Protein AF-A0A0P6X2T0-F1 (afdb_monomer_lite)

Structure (mmCIF, N/CA/C/O backbone):
data_AF-A0A0P6X2T0-F1
#
_entry.id   AF-A0A0P6X2T0-F1
#
loop_
_atom_site.group_PDB
_atom_site.id
_atom_site.type_symbol
_atom_site.label_atom_id
_atom_site.label_alt_id
_atom_site.label_comp_id
_atom_site.label_asym_id
_atom_site.label_entity_id
_atom_site.label_seq_id
_atom_site.pdbx_PDB_ins_code
_atom_site.Cartn_x
_atom_site.Cartn_y
_atom_site.Cartn_z
_atom_site.occupancy
_atom_site.B_iso_or_equiv
_atom_site.auth_seq_id
_atom_site.auth_comp_id
_atom_site.auth_asym_id
_atom_site.auth_atom_id
_atom_site.pdbx_PDB_model_num
ATOM 1 N N . MET A 1 1 ? 7.191 17.209 -3.093 1.00 46.59 1 MET A N 1
ATOM 2 C CA . MET A 1 1 ? 5.713 17.238 -3.227 1.00 46.59 1 MET A CA 1
ATOM 3 C C . MET A 1 1 ? 5.128 16.226 -2.237 1.00 46.59 1 MET A C 1
ATOM 5 O O . MET A 1 1 ? 4.285 15.419 -2.588 1.00 46.59 1 MET A O 1
ATOM 9 N N . ASP A 1 2 ? 5.589 16.250 -0.983 1.00 48.66 2 ASP A N 1
ATOM 10 C CA . ASP A 1 2 ? 5.373 15.141 -0.035 1.00 48.66 2 ASP A CA 1
ATOM 11 C C . ASP A 1 2 ? 4.327 15.475 1.040 1.00 48.66 2 ASP A C 1
ATOM 13 O O . ASP A 1 2 ? 3.878 14.602 1.776 1.00 48.66 2 ASP A O 1
ATOM 17 N N . GLY A 1 3 ? 3.909 16.745 1.116 1.00 52.38 3 GLY A N 1
ATOM 18 C CA . GLY A 1 3 ? 2.901 17.215 2.070 1.00 52.38 3 GLY A CA 1
ATOM 19 C C . GLY A 1 3 ? 1.491 16.720 1.748 1.00 52.38 3 GLY A C 1
ATOM 20 O O . GLY A 1 3 ? 0.798 16.237 2.635 1.00 52.38 3 GLY A O 1
ATOM 21 N N . GLU A 1 4 ? 1.090 16.744 0.473 1.00 54.88 4 GLU A N 1
ATOM 22 C CA . GLU A 1 4 ? -0.274 16.376 0.058 1.00 54.88 4 GLU A CA 1
ATOM 23 C C . GLU A 1 4 ? -0.580 14.882 0.266 1.00 54.88 4 GLU A C 1
ATOM 25 O O . GLU A 1 4 ? -1.674 14.522 0.704 1.00 54.88 4 GLU A O 1
ATOM 30 N N . ALA A 1 5 ? 0.398 14.003 0.018 1.00 57.69 5 ALA A N 1
ATOM 31 C CA . ALA A 1 5 ? 0.261 12.566 0.266 1.00 57.69 5 ALA A CA 1
ATOM 32 C C . ALA A 1 5 ? 0.165 12.247 1.770 1.00 57.69 5 ALA A C 1
ATOM 34 O O . ALA A 1 5 ? -0.588 11.361 2.185 1.00 57.69 5 ALA A O 1
ATOM 35 N N . ASN A 1 6 ? 0.889 13.001 2.603 1.00 61.78 6 ASN A N 1
ATOM 36 C CA . ASN A 1 6 ? 0.856 12.846 4.055 1.00 61.78 6 ASN A CA 1
ATOM 37 C C . ASN A 1 6 ? -0.484 13.334 4.645 1.00 61.78 6 ASN A C 1
ATOM 39 O O . ASN A 1 6 ? -1.078 12.666 5.497 1.00 61.78 6 ASN A O 1
ATOM 43 N N . ASP A 1 7 ? -1.016 14.438 4.116 1.00 73.50 7 ASP A N 1
ATOM 44 C CA . ASP A 1 7 ? -2.321 14.984 4.501 1.00 73.50 7 ASP A CA 1
ATOM 45 C C . ASP A 1 7 ? -3.474 14.051 4.110 1.00 73.50 7 ASP A C 1
ATOM 47 O O . ASP A 1 7 ? -4.376 13.794 4.915 1.00 73.50 7 ASP A O 1
ATOM 51 N N . MET A 1 8 ? -3.424 13.458 2.913 1.00 77.12 8 MET A N 1
ATOM 52 C CA . MET A 1 8 ? -4.424 12.480 2.475 1.00 77.12 8 MET A CA 1
ATOM 53 C C . MET A 1 8 ? -4.436 11.237 3.378 1.00 77.12 8 MET A C 1
ATOM 55 O O . MET A 1 8 ? -5.499 10.775 3.803 1.00 77.12 8 MET A O 1
ATOM 59 N N . ASN A 1 9 ? -3.261 10.729 3.754 1.00 76.94 9 ASN A N 1
ATOM 60 C CA . ASN A 1 9 ? -3.147 9.585 4.658 1.00 76.94 9 ASN A CA 1
ATOM 61 C C . ASN A 1 9 ? -3.728 9.868 6.052 1.00 76.94 9 ASN A C 1
ATOM 63 O O . ASN A 1 9 ? -4.388 9.002 6.646 1.00 76.94 9 ASN A O 1
ATOM 67 N N . ALA A 1 10 ? -3.539 11.086 6.567 1.00 81.94 10 ALA A N 1
ATOM 68 C CA . ALA A 1 10 ? -4.140 11.524 7.821 1.00 81.94 10 ALA A CA 1
ATOM 69 C C . ALA A 1 10 ? -5.676 11.597 7.729 1.00 81.94 10 ALA A C 1
ATOM 71 O O . ALA A 1 10 ? -6.372 11.160 8.652 1.00 81.94 10 ALA A O 1
ATOM 72 N N . LEU A 1 11 ? -6.217 12.087 6.610 1.00 83.81 11 LEU A N 1
ATOM 73 C CA . LEU A 1 11 ? -7.660 12.137 6.362 1.00 83.81 11 LEU A CA 1
ATOM 74 C C . LEU A 1 11 ? -8.276 10.740 6.253 1.00 83.81 11 LEU A C 1
ATOM 76 O O . LEU A 1 11 ? -9.290 10.478 6.901 1.00 83.81 11 LEU A O 1
ATOM 80 N N . LEU A 1 12 ? -7.637 9.813 5.536 1.00 84.06 12 LEU A N 1
ATOM 81 C CA . LEU A 1 12 ? -8.082 8.419 5.468 1.00 84.06 12 LEU A CA 1
ATOM 82 C C . LEU A 1 12 ? -8.030 7.745 6.844 1.00 84.06 12 LEU A C 1
ATOM 84 O O . LEU A 1 12 ? -8.957 7.040 7.236 1.00 84.06 12 LEU A O 1
ATOM 88 N N . LYS A 1 13 ? -6.984 7.992 7.642 1.00 84.44 13 LYS A N 1
ATOM 89 C CA . LYS A 1 13 ? -6.908 7.479 9.020 1.00 84.44 13 LYS A CA 1
ATOM 90 C C . LYS A 1 13 ? -8.073 7.978 9.880 1.00 84.44 13 LYS A C 1
ATOM 92 O O . LYS A 1 13 ? -8.676 7.183 10.598 1.00 84.44 13 LYS A O 1
ATOM 97 N N . ARG A 1 14 ? -8.413 9.265 9.781 1.00 87.75 14 ARG A N 1
ATOM 98 C CA . ARG A 1 14 ? -9.576 9.847 10.468 1.00 87.75 14 ARG A CA 1
ATOM 99 C C . ARG A 1 14 ? -10.885 9.250 9.960 1.00 87.75 14 ARG A C 1
ATOM 101 O O . ARG A 1 14 ? -11.734 8.925 10.777 1.00 87.75 14 ARG A O 1
ATOM 108 N N . TRP A 1 15 ? -11.017 9.040 8.651 1.00 87.62 15 TRP A N 1
ATOM 109 C CA . TRP A 1 15 ? -12.168 8.372 8.044 1.00 87.62 15 TRP A CA 1
ATOM 110 C C . TRP A 1 15 ? -12.390 6.966 8.614 1.00 87.62 15 TRP A C 1
ATOM 112 O O . TRP A 1 15 ? -13.495 6.652 9.044 1.00 87.62 15 TRP A O 1
ATOM 122 N N . HIS A 1 16 ? -11.347 6.134 8.696 1.00 85.69 16 HIS A N 1
ATOM 123 C CA . HIS A 1 16 ? -11.463 4.783 9.261 1.00 85.69 16 HIS A CA 1
ATOM 124 C C . HIS A 1 16 ? -11.767 4.772 10.766 1.00 85.69 16 HIS A C 1
ATOM 126 O O . HIS A 1 16 ? -12.362 3.813 11.253 1.00 85.69 16 HIS A O 1
ATOM 132 N N . ALA A 1 17 ? -11.385 5.825 11.492 1.00 89.00 17 ALA A N 1
ATOM 133 C CA . ALA A 1 17 ? -11.705 5.981 12.908 1.00 89.00 17 ALA A CA 1
ATOM 134 C C . ALA A 1 17 ? -13.167 6.396 13.159 1.00 89.00 17 ALA A C 1
ATOM 136 O O . ALA A 1 17 ? -13.630 6.315 14.297 1.00 89.00 17 ALA A O 1
ATOM 137 N N . LEU A 1 18 ? -13.904 6.833 12.129 1.00 89.69 18 LEU A N 1
ATOM 138 C CA . LEU A 1 18 ? -15.307 7.208 12.274 1.00 89.69 18 LEU A CA 1
ATOM 139 C C . LEU A 1 18 ? -16.211 5.974 12.476 1.00 89.69 18 LEU A C 1
ATOM 141 O O . LEU A 1 18 ? -16.046 4.948 11.794 1.00 89.69 18 LEU A O 1
ATOM 145 N N . PRO A 1 19 ? -17.240 6.086 13.336 1.00 91.31 19 PRO A N 1
ATOM 146 C CA . PRO A 1 19 ? -18.313 5.106 13.430 1.00 91.31 19 PRO A CA 1
ATOM 147 C C . PRO A 1 19 ? -18.940 4.803 12.065 1.00 91.31 19 PRO A C 1
ATOM 149 O O . PRO A 1 19 ? -19.018 5.657 11.180 1.00 91.31 19 PRO A O 1
ATOM 152 N N . VAL A 1 20 ? -19.427 3.573 11.890 1.00 88.06 20 VAL A N 1
ATOM 153 C CA . VAL A 1 20 ? -20.068 3.138 10.633 1.00 88.06 20 VAL A CA 1
ATOM 154 C C . VAL A 1 20 ? -21.267 4.028 10.276 1.00 88.06 20 VAL A C 1
ATOM 156 O O . VAL A 1 20 ? -21.463 4.354 9.105 1.00 88.06 20 VAL A O 1
ATOM 159 N N . GLY A 1 21 ? -22.037 4.463 11.281 1.00 88.19 21 GLY A N 1
ATOM 160 C CA . GLY A 1 21 ? -23.170 5.375 11.100 1.00 88.19 21 GLY A CA 1
ATOM 161 C C . GLY A 1 21 ? -22.755 6.731 10.524 1.00 88.19 21 GLY A C 1
ATOM 162 O O . GLY A 1 21 ? -23.346 7.179 9.544 1.00 88.19 21 GLY A O 1
ATOM 163 N N . ASP A 1 22 ? -21.681 7.325 11.045 1.00 88.56 22 ASP A N 1
ATOM 164 C CA . ASP A 1 22 ? -21.170 8.619 10.577 1.00 88.56 22 ASP A CA 1
ATOM 165 C C . ASP A 1 22 ? -20.618 8.521 9.155 1.00 88.56 22 ASP A C 1
ATOM 167 O O . ASP A 1 22 ? -20.905 9.370 8.311 1.00 88.56 22 ASP A O 1
ATOM 171 N N . ARG A 1 23 ? -19.897 7.438 8.845 1.00 89.50 23 ARG A N 1
ATOM 172 C CA . ARG A 1 23 ? -19.425 7.169 7.480 1.00 89.50 23 ARG A CA 1
ATOM 173 C C . ARG A 1 23 ? -20.585 7.045 6.500 1.00 89.50 23 ARG A C 1
ATOM 175 O O . ARG A 1 23 ? -20.558 7.647 5.431 1.00 89.50 23 ARG A O 1
ATOM 182 N N . THR A 1 24 ? -21.628 6.316 6.882 1.00 88.38 24 THR A N 1
ATOM 183 C CA . THR A 1 24 ? -22.822 6.127 6.049 1.00 88.38 24 THR A CA 1
ATOM 184 C C . THR A 1 24 ? -23.569 7.447 5.852 1.00 88.38 24 THR A C 1
ATOM 186 O O . THR A 1 24 ? -23.970 7.762 4.734 1.00 88.38 24 THR A O 1
ATOM 189 N N . GLY A 1 25 ? -23.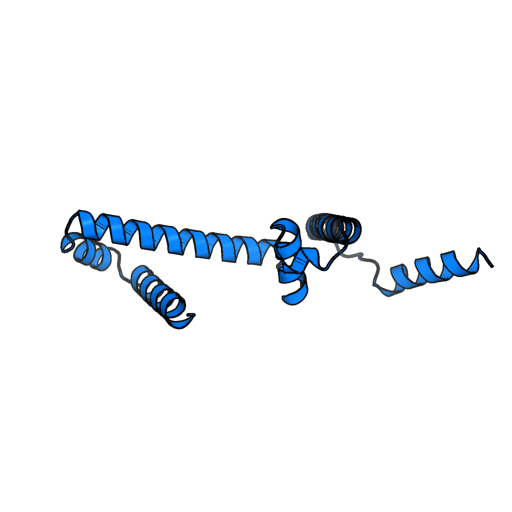688 8.260 6.906 1.00 90.06 25 GLY A N 1
ATOM 190 C CA . GLY A 1 25 ? -24.278 9.597 6.841 1.00 90.06 25 GLY A CA 1
ATOM 191 C C . GLY A 1 25 ? -23.504 10.552 5.929 1.00 90.06 25 GLY A C 1
ATOM 192 O O . GLY A 1 25 ? -24.114 11.301 5.169 1.00 90.06 25 GLY A O 1
ATOM 193 N N . ILE A 1 26 ? -22.171 10.496 5.947 1.00 87.19 26 ILE A N 1
ATOM 194 C CA . ILE A 1 26 ? -21.317 11.293 5.055 1.00 87.19 26 ILE A CA 1
ATOM 195 C C . ILE A 1 26 ? -21.485 10.840 3.601 1.00 87.19 26 ILE A C 1
ATOM 197 O O . ILE A 1 26 ? -21.747 11.675 2.735 1.00 87.19 26 ILE A O 1
ATOM 201 N N . LEU A 1 27 ? -21.413 9.532 3.327 1.00 88.56 27 LEU A N 1
ATOM 202 C CA . LEU A 1 27 ? -21.592 9.001 1.970 1.00 88.56 27 LEU A CA 1
ATOM 203 C C . LEU A 1 27 ? -22.980 9.325 1.415 1.00 88.56 27 LEU A C 1
ATOM 205 O O . LEU A 1 27 ? -23.097 9.650 0.234 1.00 88.56 27 LEU A O 1
ATOM 209 N N . ALA A 1 28 ? -24.024 9.281 2.248 1.00 88.75 28 ALA A N 1
ATOM 210 C CA . ALA A 1 28 ? -25.399 9.589 1.857 1.00 88.75 28 ALA A CA 1
ATOM 211 C C . ALA A 1 28 ? -25.588 11.036 1.372 1.00 88.75 28 ALA A C 1
ATOM 213 O O . ALA A 1 28 ? -26.487 11.290 0.576 1.00 88.75 28 ALA A O 1
ATOM 214 N N . ARG A 1 29 ? -24.738 11.970 1.818 1.00 90.69 29 ARG A N 1
ATOM 215 C CA . ARG A 1 29 ? -24.772 13.387 1.414 1.00 90.69 29 ARG A CA 1
ATOM 216 C C . ARG A 1 29 ? -23.937 13.683 0.168 1.00 90.69 29 ARG A C 1
ATOM 218 O O . ARG A 1 29 ? -24.042 14.780 -0.369 1.00 90.69 29 ARG A O 1
ATOM 225 N N . MET A 1 30 ? -23.105 12.739 -0.267 1.00 91.19 30 MET A N 1
ATOM 226 C CA . MET A 1 30 ? -22.302 12.869 -1.481 1.00 91.19 30 MET A CA 1
ATOM 227 C C . MET A 1 30 ? -23.130 12.528 -2.715 1.00 91.19 30 MET A C 1
ATOM 229 O O . MET A 1 30 ? -23.890 11.554 -2.720 1.00 91.19 30 MET A O 1
ATOM 233 N N . GLU A 1 31 ? -22.911 13.277 -3.793 1.00 92.25 31 GLU A N 1
ATOM 234 C CA . GLU A 1 31 ? -23.419 12.898 -5.107 1.00 92.25 31 GLU A CA 1
ATOM 235 C C . GLU A 1 31 ? -22.746 11.611 -5.598 1.00 92.25 31 GLU A C 1
ATOM 237 O O . GLU A 1 31 ? -21.626 11.274 -5.208 1.00 92.25 31 GLU A O 1
ATOM 242 N N . HIS A 1 32 ? -23.408 10.888 -6.501 1.00 86.25 32 HIS A N 1
ATOM 243 C CA . HIS A 1 32 ? -22.936 9.586 -6.974 1.00 86.25 32 HIS A CA 1
ATOM 244 C C . HIS A 1 32 ? -21.508 9.634 -7.553 1.00 86.25 32 HIS A C 1
ATOM 246 O O . HIS A 1 32 ? -20.680 8.783 -7.234 1.00 86.25 32 HIS A O 1
ATOM 252 N N . ALA A 1 33 ? -21.185 10.660 -8.348 1.00 86.94 33 ALA A N 1
ATOM 253 C CA . ALA A 1 33 ? -19.847 10.832 -8.918 1.00 86.94 33 ALA A CA 1
ATOM 254 C C . ALA A 1 33 ? -18.777 11.111 -7.845 1.00 86.94 33 ALA A C 1
ATOM 256 O O . ALA A 1 33 ? -17.670 10.576 -7.912 1.00 86.94 33 ALA A O 1
ATOM 257 N N . GLN A 1 34 ? -19.120 11.901 -6.824 1.00 87.38 34 GLN A N 1
ATOM 258 C CA . GLN A 1 34 ? -18.231 12.207 -5.701 1.00 87.38 34 GLN A CA 1
ATOM 259 C C . GLN A 1 34 ? -17.984 10.967 -4.843 1.00 87.38 34 GLN A C 1
ATOM 261 O O . GLN A 1 34 ? -16.849 10.707 -4.448 1.00 87.38 34 GLN A O 1
ATOM 266 N N . ARG A 1 35 ? -19.027 10.160 -4.619 1.00 88.44 35 ARG A N 1
ATOM 267 C CA . ARG A 1 35 ? -18.925 8.894 -3.895 1.00 88.44 35 ARG A CA 1
ATOM 268 C C . ARG A 1 35 ? -17.989 7.920 -4.603 1.00 88.44 35 ARG A C 1
ATOM 270 O O . ARG A 1 35 ? -17.083 7.394 -3.970 1.00 88.44 35 ARG A O 1
ATOM 277 N N . GLN A 1 36 ? -18.141 7.746 -5.916 1.00 87.00 36 GLN A N 1
ATOM 278 C CA . GLN A 1 36 ? -17.253 6.880 -6.699 1.00 87.00 36 GLN A CA 1
ATOM 279 C C . GLN A 1 36 ? -15.796 7.356 -6.678 1.00 87.00 36 GLN A C 1
ATOM 281 O O . GLN A 1 36 ? -14.880 6.542 -6.570 1.00 87.00 36 GLN A O 1
ATOM 286 N N . ALA A 1 37 ? -15.560 8.667 -6.785 1.00 86.19 37 ALA A N 1
ATOM 287 C CA . ALA A 1 37 ? -14.214 9.225 -6.686 1.00 86.19 37 ALA A CA 1
ATOM 288 C C . ALA A 1 37 ? -13.608 8.983 -5.294 1.00 86.19 37 ALA A C 1
ATOM 290 O O . ALA A 1 37 ? -12.459 8.559 -5.184 1.00 86.19 37 ALA A O 1
ATOM 291 N N . PHE A 1 38 ? -14.398 9.182 -4.238 1.00 86.75 38 PHE A N 1
ATOM 292 C CA . PHE A 1 38 ? -13.981 8.946 -2.862 1.00 86.75 38 PHE A CA 1
ATOM 293 C C . PHE A 1 38 ? -13.686 7.465 -2.581 1.00 86.75 38 PHE A C 1
ATOM 295 O O . PHE A 1 38 ? -12.646 7.145 -2.014 1.00 86.75 38 PHE A O 1
ATOM 302 N N . GLU A 1 39 ? -14.537 6.545 -3.035 1.00 85.88 39 GLU A N 1
ATOM 303 C CA . GLU A 1 39 ? -14.316 5.099 -2.899 1.00 85.88 39 GLU A CA 1
ATOM 304 C C . GLU A 1 39 ? -13.017 4.654 -3.580 1.00 85.88 39 GLU A C 1
ATOM 306 O O . GLU A 1 39 ? -12.256 3.878 -3.005 1.00 85.88 39 GLU A O 1
ATOM 311 N N . ARG A 1 40 ? -12.703 5.195 -4.766 1.00 85.75 40 ARG A N 1
ATOM 312 C CA . ARG A 1 40 ? -11.421 4.925 -5.441 1.00 85.75 40 ARG A CA 1
ATOM 313 C C . ARG A 1 40 ? -10.225 5.376 -4.604 1.00 85.75 40 ARG A C 1
ATOM 315 O O . ARG A 1 40 ? -9.229 4.659 -4.561 1.00 85.75 40 ARG A O 1
ATOM 322 N N . LEU A 1 41 ? -10.324 6.526 -3.934 1.00 84.31 41 LEU A N 1
ATOM 323 C CA . LEU A 1 41 ? -9.269 7.039 -3.053 1.00 84.31 41 LEU A CA 1
ATOM 324 C C . LEU A 1 41 ? -9.099 6.174 -1.800 1.00 84.31 41 LEU A C 1
ATOM 326 O O . LEU A 1 41 ? -7.970 5.864 -1.425 1.00 84.31 41 LEU A O 1
ATOM 330 N N . VAL A 1 42 ? -10.202 5.737 -1.185 1.00 85.56 42 VAL A N 1
ATOM 331 C CA . VAL A 1 42 ? -10.162 4.827 -0.029 1.00 85.56 42 VAL A CA 1
ATOM 332 C C . VAL A 1 42 ? -9.508 3.502 -0.417 1.00 85.56 42 VAL A C 1
ATOM 334 O O . VAL A 1 42 ? -8.571 3.071 0.248 1.00 85.56 42 VAL A O 1
ATOM 337 N N . VAL A 1 43 ? -9.929 2.898 -1.531 1.00 84.75 43 VAL A N 1
ATOM 338 C CA . VAL A 1 43 ? -9.364 1.630 -2.022 1.00 84.75 43 VAL A CA 1
ATOM 339 C C . VAL A 1 43 ? -7.881 1.772 -2.371 1.00 84.75 43 VAL A C 1
ATOM 341 O O . VAL A 1 43 ? -7.098 0.867 -2.086 1.00 84.75 43 VAL A O 1
ATOM 344 N N . ALA A 1 44 ? -7.467 2.889 -2.973 1.00 80.69 44 ALA A N 1
ATOM 345 C CA . ALA A 1 44 ? -6.058 3.144 -3.265 1.00 80.69 44 ALA A CA 1
ATOM 346 C C . ALA A 1 44 ? -5.214 3.219 -1.981 1.00 80.69 44 ALA A C 1
ATOM 348 O O . ALA A 1 44 ? -4.179 2.561 -1.900 1.00 80.69 44 ALA A O 1
ATOM 349 N N . GLY A 1 45 ? -5.686 3.937 -0.957 1.00 78.56 45 GLY A N 1
ATOM 350 C CA . GLY A 1 45 ? -4.993 4.017 0.332 1.00 78.56 45 GLY A CA 1
ATOM 351 C C . GLY A 1 45 ? -4.973 2.689 1.099 1.00 78.56 45 GLY A C 1
ATOM 352 O O . GLY A 1 45 ? -3.990 2.371 1.767 1.00 78.56 45 GLY A O 1
ATOM 353 N N . GLU A 1 46 ? -6.023 1.872 0.990 1.00 81.19 46 GLU A N 1
ATOM 354 C CA . GLU A 1 46 ? -6.038 0.515 1.555 1.00 81.19 46 GLU A CA 1
ATOM 355 C C . GLU A 1 46 ? -5.017 -0.400 0.872 1.00 81.19 46 GLU A C 1
ATOM 357 O O . GLU A 1 46 ? -4.319 -1.149 1.556 1.00 81.19 46 GLU A O 1
ATOM 362 N N . ARG A 1 47 ? -4.881 -0.307 -0.457 1.00 79.50 47 ARG A N 1
ATOM 363 C CA . ARG A 1 47 ? -3.856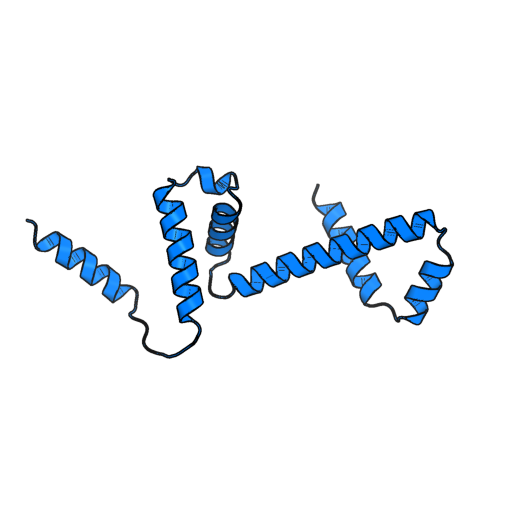 -1.043 -1.212 1.00 79.50 47 ARG A CA 1
ATOM 364 C C . ARG A 1 47 ? -2.450 -0.629 -0.802 1.00 79.50 47 ARG A C 1
ATOM 366 O O . ARG A 1 47 ? -1.650 -1.499 -0.485 1.00 79.50 47 ARG A O 1
ATOM 373 N N . GLU A 1 48 ? -2.178 0.670 -0.722 1.00 78.19 48 GLU A N 1
ATOM 374 C CA . GLU A 1 48 ? -0.873 1.186 -0.292 1.00 78.19 48 GLU A CA 1
ATOM 375 C C . GLU A 1 48 ? -0.515 0.706 1.125 1.00 78.19 48 GLU A C 1
ATOM 377 O O . GLU A 1 48 ? 0.602 0.251 1.377 1.00 78.19 48 GLU A O 1
ATOM 382 N N . ARG A 1 49 ? -1.481 0.723 2.054 1.00 76.44 49 ARG A N 1
ATOM 383 C CA . ARG A 1 49 ? -1.288 0.178 3.407 1.00 76.44 49 ARG A CA 1
ATOM 384 C C . ARG A 1 49 ? -1.021 -1.321 3.400 1.00 76.44 49 ARG A C 1
ATOM 386 O O . ARG A 1 49 ? -0.122 -1.768 4.109 1.00 76.44 49 ARG A O 1
ATOM 393 N N . ALA A 1 50 ? -1.773 -2.087 2.613 1.00 76.62 50 ALA A N 1
ATOM 394 C CA . ALA A 1 50 ? -1.580 -3.528 2.492 1.00 76.62 50 ALA A CA 1
ATOM 395 C C . ALA A 1 50 ? -0.204 -3.866 1.896 1.00 76.62 50 ALA A C 1
ATOM 397 O O . ALA A 1 50 ? 0.461 -4.783 2.371 1.00 76.62 50 ALA A O 1
ATOM 398 N N . GLU A 1 51 ? 0.254 -3.101 0.905 1.00 80.44 51 GLU A N 1
ATOM 399 C CA . GLU A 1 51 ? 1.586 -3.233 0.311 1.00 80.44 51 GLU A CA 1
ATOM 400 C C . GLU A 1 51 ? 2.691 -2.890 1.316 1.00 80.44 51 GLU A C 1
ATOM 402 O O . GLU A 1 51 ? 3.654 -3.648 1.457 1.00 80.44 51 GLU A O 1
ATOM 407 N N . ALA A 1 52 ? 2.541 -1.797 2.068 1.00 76.12 52 ALA A N 1
ATOM 408 C CA . ALA A 1 52 ? 3.484 -1.409 3.113 1.00 76.12 52 ALA A CA 1
ATOM 409 C C . ALA A 1 52 ? 3.560 -2.455 4.240 1.00 76.12 52 ALA A C 1
ATOM 411 O O . ALA A 1 52 ? 4.649 -2.793 4.710 1.00 76.12 52 ALA A O 1
ATOM 412 N N . GLU A 1 53 ? 2.420 -3.012 4.651 1.00 78.19 53 GLU A N 1
ATOM 413 C CA . GLU A 1 53 ? 2.363 -4.065 5.662 1.00 78.19 53 GLU A CA 1
ATOM 414 C C . GLU A 1 53 ? 2.959 -5.383 5.147 1.00 78.19 53 GLU A C 1
ATOM 416 O O . GLU A 1 53 ? 3.752 -6.018 5.846 1.00 78.19 53 GLU A O 1
ATOM 421 N N . ALA A 1 54 ? 2.649 -5.777 3.909 1.00 79.88 54 ALA A N 1
ATOM 422 C CA . ALA A 1 54 ? 3.240 -6.950 3.269 1.00 79.88 54 ALA A CA 1
ATOM 423 C C . ALA A 1 54 ? 4.766 -6.819 3.169 1.00 79.88 54 ALA A C 1
ATOM 425 O O . ALA A 1 54 ? 5.494 -7.753 3.514 1.00 79.88 54 ALA A O 1
ATOM 426 N N . ARG A 1 55 ? 5.257 -5.637 2.780 1.00 77.06 55 ARG A N 1
ATOM 427 C CA . ARG A 1 55 ? 6.685 -5.309 2.750 1.00 77.06 55 ARG A CA 1
ATOM 428 C C . ARG A 1 55 ? 7.315 -5.403 4.139 1.00 77.06 55 ARG A C 1
ATOM 430 O O . ARG A 1 55 ? 8.355 -6.037 4.297 1.00 77.06 55 ARG A O 1
ATOM 437 N N . SER A 1 56 ? 6.672 -4.823 5.151 1.00 76.62 56 SER A N 1
ATOM 438 C CA . SER A 1 56 ? 7.150 -4.869 6.537 1.00 76.62 56 SER A CA 1
ATOM 439 C C . SER A 1 56 ? 7.269 -6.303 7.058 1.00 76.62 56 SER A C 1
ATOM 441 O O . SER A 1 56 ? 8.286 -6.650 7.656 1.00 76.62 56 SER A O 1
ATOM 443 N N . ARG A 1 57 ? 6.283 -7.162 6.773 1.00 77.50 57 ARG A N 1
ATOM 444 C CA . ARG A 1 57 ? 6.323 -8.584 7.146 1.00 77.50 57 ARG A CA 1
ATOM 445 C C . ARG A 1 57 ? 7.434 -9.335 6.414 1.00 77.50 57 ARG A C 1
ATOM 447 O O . ARG A 1 57 ? 8.149 -10.117 7.032 1.00 77.50 57 ARG A O 1
ATOM 454 N N . ARG A 1 58 ? 7.608 -9.080 5.115 1.00 75.00 58 ARG A N 1
ATOM 455 C CA . ARG A 1 58 ? 8.614 -9.754 4.280 1.00 75.00 58 ARG A CA 1
ATOM 456 C C . ARG A 1 58 ? 10.047 -9.447 4.715 1.00 75.00 58 ARG A C 1
ATOM 458 O O . ARG A 1 58 ? 10.891 -10.337 4.713 1.00 75.00 58 ARG A O 1
ATOM 465 N N . PHE A 1 59 ? 10.312 -8.213 5.138 1.00 79.12 59 PHE A N 1
ATOM 466 C CA . PHE A 1 59 ? 11.654 -7.753 5.505 1.00 79.12 59 PHE A CA 1
ATOM 467 C C . PHE A 1 59 ? 11.842 -7.527 7.011 1.00 79.12 59 PHE A C 1
ATOM 469 O O . PHE A 1 59 ? 12.777 -6.839 7.410 1.00 79.12 59 PHE A O 1
ATOM 476 N N . GLN A 1 60 ? 10.995 -8.116 7.863 1.00 77.00 60 GLN A N 1
ATOM 477 C CA . GLN A 1 60 ? 10.992 -7.870 9.313 1.00 77.00 60 GLN A CA 1
ATOM 478 C C . GLN A 1 60 ? 12.356 -8.115 9.991 1.00 77.00 60 GLN A C 1
ATOM 480 O O . GLN A 1 60 ? 12.694 -7.444 10.963 1.00 77.00 60 GLN A O 1
ATOM 485 N N . ALA A 1 61 ? 13.140 -9.071 9.482 1.00 77.75 61 ALA A N 1
ATOM 486 C CA . ALA A 1 61 ? 14.461 -9.428 10.007 1.00 77.75 61 ALA A CA 1
ATOM 487 C C . ALA A 1 61 ? 15.624 -8.636 9.372 1.00 77.75 61 ALA A C 1
ATOM 489 O O . ALA A 1 61 ? 16.780 -8.821 9.755 1.00 77.75 61 ALA A O 1
ATOM 490 N N . CYS A 1 62 ? 15.345 -7.785 8.385 1.00 78.31 62 CYS A N 1
ATOM 491 C CA . CYS A 1 62 ? 16.347 -6.988 7.690 1.00 78.31 62 CYS A CA 1
ATOM 492 C C . CYS A 1 62 ? 16.476 -5.601 8.331 1.00 78.31 62 CYS A C 1
ATOM 494 O O . CYS A 1 62 ? 15.516 -5.046 8.865 1.00 78.31 62 CYS A O 1
ATOM 496 N N . SER A 1 63 ? 17.664 -5.000 8.240 1.00 83.00 63 SER A N 1
ATOM 497 C CA . SER A 1 63 ? 17.792 -3.568 8.519 1.00 83.00 63 SER A CA 1
ATOM 498 C C . SER A 1 63 ? 17.016 -2.760 7.465 1.00 83.00 63 SER A C 1
ATOM 500 O O . SER A 1 63 ? 16.885 -3.230 6.331 1.00 83.00 63 SER A O 1
ATOM 502 N N . PRO A 1 64 ? 16.542 -1.539 7.784 1.00 80.44 64 PRO A N 1
ATOM 503 C CA . PRO A 1 64 ? 15.798 -0.708 6.832 1.00 80.44 64 PRO A CA 1
ATOM 504 C C . PRO A 1 64 ? 16.541 -0.507 5.506 1.00 80.44 64 PRO A C 1
ATOM 506 O O . PRO A 1 64 ? 15.980 -0.719 4.438 1.00 80.44 64 PRO A O 1
ATOM 509 N N . TRP A 1 65 ? 17.846 -0.231 5.582 1.00 85.62 65 TRP A N 1
ATOM 510 C CA . TRP A 1 65 ? 18.701 -0.081 4.405 1.00 85.62 65 TRP A CA 1
ATOM 511 C C . TRP A 1 65 ? 18.757 -1.347 3.533 1.00 85.62 65 TRP A C 1
ATOM 513 O O . TRP A 1 65 ? 18.693 -1.261 2.309 1.00 85.62 65 TRP A O 1
ATOM 523 N N . LEU A 1 66 ? 18.847 -2.534 4.145 1.00 83.12 66 LEU A N 1
ATOM 524 C CA . LEU A 1 66 ? 18.867 -3.797 3.403 1.00 83.12 66 LEU A CA 1
ATOM 525 C C . LEU A 1 66 ? 17.492 -4.117 2.799 1.00 83.12 66 LEU A C 1
ATOM 527 O O . LEU A 1 66 ? 17.423 -4.629 1.687 1.00 83.12 66 LEU A O 1
ATOM 531 N N . ALA A 1 67 ? 16.406 -3.793 3.504 1.00 84.69 67 ALA A N 1
ATOM 532 C CA . ALA A 1 67 ? 15.045 -3.943 2.999 1.00 84.69 67 ALA A CA 1
ATOM 533 C C . ALA A 1 67 ? 14.779 -3.036 1.784 1.00 84.69 67 ALA A C 1
ATOM 535 O O . ALA A 1 67 ? 14.128 -3.460 0.832 1.00 84.69 67 ALA A O 1
ATOM 536 N N . ASP A 1 68 ? 15.301 -1.806 1.789 1.00 84.31 68 ASP A N 1
ATOM 537 C CA . ASP A 1 68 ? 15.245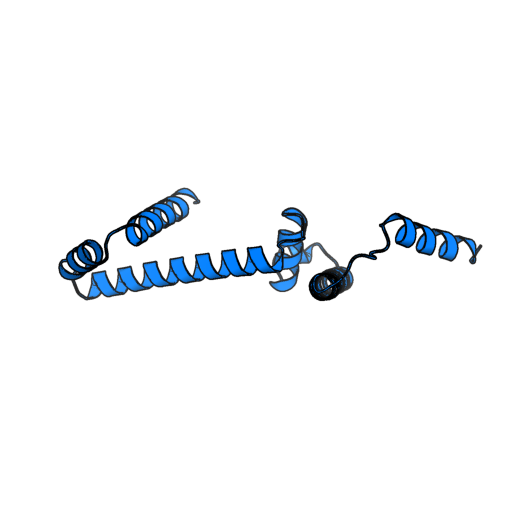 -0.895 0.639 1.00 84.31 68 ASP A CA 1
ATOM 538 C C . ASP A 1 68 ? 16.062 -1.416 -0.544 1.00 84.31 68 ASP A C 1
ATOM 540 O O . ASP A 1 68 ? 15.601 -1.371 -1.684 1.00 84.31 68 ASP A O 1
ATOM 544 N N . LEU A 1 69 ? 17.248 -1.969 -0.281 1.00 85.31 69 LEU A N 1
ATOM 545 C CA . LEU A 1 69 ? 18.096 -2.541 -1.321 1.00 85.31 69 LEU A CA 1
ATOM 546 C C . LEU A 1 69 ? 17.467 -3.782 -1.968 1.00 85.31 69 LEU A C 1
ATOM 548 O O . LEU A 1 69 ? 17.504 -3.920 -3.190 1.00 85.31 69 LEU A O 1
ATOM 552 N N . LEU A 1 70 ? 16.892 -4.679 -1.164 1.00 85.50 70 LEU A N 1
ATOM 553 C CA . LEU A 1 70 ? 16.222 -5.886 -1.648 1.00 85.50 70 LEU A CA 1
ATOM 554 C C . LEU A 1 70 ? 14.953 -5.542 -2.433 1.00 85.50 70 LEU A C 1
ATOM 556 O O . LEU A 1 70 ? 14.788 -6.035 -3.544 1.00 85.50 70 LEU A O 1
ATOM 560 N N . ASP A 1 71 ? 14.117 -4.636 -1.918 1.00 85.12 71 ASP A N 1
ATOM 561 C CA . ASP A 1 71 ? 12.923 -4.154 -2.625 1.00 85.12 71 ASP A CA 1
ATOM 562 C C . ASP A 1 71 ? 13.292 -3.482 -3.959 1.00 85.12 71 ASP A C 1
ATOM 564 O O . ASP A 1 71 ? 12.651 -3.725 -4.981 1.00 85.12 71 ASP A O 1
ATOM 568 N N . ALA A 1 72 ? 14.381 -2.704 -3.988 1.00 85.06 72 ALA A N 1
ATOM 569 C CA . ALA A 1 72 ? 14.904 -2.119 -5.219 1.00 85.06 72 ALA A CA 1
ATOM 570 C C . ALA A 1 72 ? 15.399 -3.181 -6.212 1.00 85.06 72 ALA A C 1
ATOM 572 O O . ALA A 1 72 ? 15.191 -3.025 -7.415 1.00 85.06 72 ALA A O 1
ATOM 573 N N . CYS A 1 73 ? 16.051 -4.244 -5.731 1.00 85.00 73 CYS A N 1
ATOM 574 C CA . CYS A 1 73 ? 16.511 -5.345 -6.579 1.00 85.00 73 CYS A CA 1
ATOM 575 C C . CYS A 1 73 ? 15.347 -6.150 -7.166 1.00 85.00 73 CYS A C 1
ATOM 577 O O . CYS A 1 73 ? 15.431 -6.548 -8.321 1.00 85.00 73 CYS A O 1
ATOM 579 N N . GLU A 1 74 ? 14.272 -6.367 -6.406 1.00 83.81 74 GLU A N 1
ATOM 580 C CA . GLU A 1 74 ? 13.079 -7.088 -6.874 1.00 83.81 74 GLU A CA 1
ATOM 581 C C . GLU A 1 74 ? 12.258 -6.286 -7.889 1.00 83.81 74 GLU A C 1
ATOM 583 O O . GLU A 1 74 ? 11.681 -6.859 -8.809 1.00 83.81 74 GLU A O 1
ATOM 588 N N . LYS A 1 75 ? 12.205 -4.960 -7.727 1.00 83.75 75 LYS A N 1
ATOM 589 C CA . LYS A 1 75 ? 11.436 -4.052 -8.594 1.00 83.75 75 LYS A CA 1
ATOM 590 C C . LYS A 1 75 ? 12.238 -3.492 -9.771 1.00 83.75 75 LYS A C 1
ATOM 592 O O . LYS A 1 75 ? 11.730 -2.615 -10.465 1.00 83.75 75 LYS A O 1
ATOM 597 N N . ASP A 1 76 ? 13.486 -3.931 -9.955 1.00 81.44 76 ASP A N 1
ATOM 598 C CA . ASP A 1 76 ? 14.436 -3.351 -10.918 1.00 81.44 76 ASP A CA 1
ATOM 599 C C . ASP A 1 76 ? 14.484 -1.809 -10.848 1.00 81.44 76 ASP A C 1
ATOM 601 O O . ASP A 1 76 ? 14.501 -1.086 -11.846 1.00 81.44 76 ASP A O 1
ATOM 605 N N . ALA A 1 77 ? 14.484 -1.276 -9.624 1.00 84.50 77 ALA A N 1
ATOM 606 C CA . ALA A 1 77 ? 14.521 0.160 -9.396 1.00 84.50 77 ALA A CA 1
ATOM 607 C C . ALA A 1 77 ? 15.915 0.742 -9.729 1.00 84.50 77 ALA A C 1
ATOM 609 O O . ALA A 1 77 ? 16.920 0.029 -9.661 1.00 84.50 77 ALA A O 1
ATOM 610 N N . PRO A 1 78 ? 16.041 2.059 -9.996 1.00 82.25 78 PRO A N 1
ATOM 611 C CA . PRO A 1 78 ? 17.313 2.686 -10.380 1.00 82.25 78 PRO A CA 1
ATOM 612 C C . PRO A 1 78 ? 18.477 2.439 -9.408 1.00 82.25 78 PRO A C 1
ATOM 614 O O . PRO A 1 78 ? 19.628 2.345 -9.827 1.00 82.25 78 PRO A O 1
ATOM 617 N N . LEU A 1 79 ? 18.181 2.296 -8.113 1.00 77.81 79 LEU A N 1
ATOM 618 C CA . LEU A 1 79 ? 19.167 1.983 -7.079 1.00 77.81 79 LEU A CA 1
ATOM 619 C C . LEU A 1 79 ? 19.803 0.595 -7.288 1.00 77.81 79 LEU A C 1
ATOM 621 O O . LEU A 1 79 ? 20.991 0.417 -7.035 1.00 77.81 79 LEU A O 1
ATOM 625 N N . ALA A 1 80 ? 19.055 -0.366 -7.833 1.00 76.44 80 ALA A N 1
ATOM 626 C CA . ALA A 1 80 ? 19.559 -1.696 -8.153 1.00 76.44 80 ALA A CA 1
ATOM 627 C C . ALA A 1 80 ? 20.489 -1.700 -9.375 1.00 76.44 80 ALA A C 1
ATOM 629 O O . ALA A 1 80 ? 21.375 -2.545 -9.457 1.00 76.44 80 ALA A O 1
ATOM 630 N N . HIS A 1 81 ? 20.358 -0.744 -10.298 1.00 81.00 81 HIS A N 1
ATOM 631 C CA . HIS A 1 81 ? 21.239 -0.647 -11.472 1.00 81.00 81 HIS A CA 1
ATOM 632 C C . HIS A 1 81 ? 22.687 -0.275 -11.128 1.00 81.00 81 HIS A C 1
ATOM 634 O O . HIS A 1 81 ? 23.576 -0.436 -11.960 1.00 81.00 81 HIS A O 1
ATOM 640 N N . GLN A 1 82 ? 22.940 0.191 -9.903 1.00 83.38 82 GLN A N 1
ATOM 641 C CA . GLN A 1 82 ? 24.295 0.417 -9.395 1.00 83.38 82 GLN A CA 1
ATOM 642 C C . GLN A 1 82 ? 24.997 -0.895 -9.002 1.00 83.38 82 GLN A C 1
ATOM 644 O O . GLN A 1 82 ? 26.214 -0.917 -8.824 1.00 83.38 82 GLN A O 1
ATOM 649 N N . LEU A 1 83 ? 24.248 -1.995 -8.876 1.00 81.00 83 LEU A N 1
ATOM 650 C CA . LEU A 1 83 ? 24.771 -3.325 -8.594 1.00 81.00 83 LEU A CA 1
ATOM 651 C C . LEU A 1 83 ? 24.921 -4.136 -9.881 1.00 81.00 83 LEU A C 1
ATOM 653 O O . LEU A 1 83 ? 24.109 -4.053 -10.803 1.00 81.00 83 LEU A O 1
ATOM 657 N N . THR A 1 84 ? 25.928 -5.008 -9.919 1.00 85.00 84 THR A N 1
ATOM 658 C CA . THR A 1 84 ? 26.041 -5.971 -11.016 1.00 85.00 84 THR A CA 1
ATOM 659 C C . THR A 1 84 ? 24.877 -6.974 -10.965 1.00 85.00 84 THR A C 1
ATOM 661 O O . THR A 1 84 ? 24.394 -7.316 -9.878 1.00 85.00 84 THR A O 1
ATOM 664 N N . PRO A 1 85 ? 24.427 -7.512 -12.115 1.00 82.88 85 PRO A N 1
ATOM 665 C CA . PRO A 1 85 ? 23.337 -8.490 -12.154 1.00 82.88 85 PRO A CA 1
ATOM 666 C C . PRO A 1 85 ? 23.577 -9.719 -11.266 1.00 82.88 85 PRO A C 1
ATOM 668 O O . PRO A 1 85 ? 22.649 -10.209 -10.629 1.00 82.88 85 PRO A O 1
ATOM 671 N N . GLN A 1 86 ? 24.829 -10.176 -11.172 1.00 81.38 86 GLN A N 1
ATOM 672 C CA . GLN A 1 86 ? 25.213 -11.307 -10.323 1.00 81.38 86 GLN A CA 1
ATOM 673 C C . GLN A 1 86 ? 25.032 -10.994 -8.832 1.00 81.38 86 GLN A C 1
ATOM 675 O O . GLN A 1 86 ? 24.513 -11.826 -8.090 1.00 81.38 86 GLN A O 1
ATOM 680 N N . THR A 1 87 ? 25.398 -9.785 -8.398 1.00 81.19 87 THR A N 1
ATOM 681 C CA . THR A 1 87 ? 25.215 -9.347 -7.009 1.00 81.19 87 THR A CA 1
ATOM 682 C C . THR A 1 87 ? 23.736 -9.216 -6.658 1.00 81.19 87 THR A C 1
ATOM 684 O O . THR A 1 87 ? 23.333 -9.650 -5.582 1.00 81.19 87 THR A O 1
ATOM 687 N N . ARG A 1 88 ? 22.905 -8.698 -7.574 1.00 83.38 88 ARG A N 1
ATOM 688 C CA . ARG A 1 88 ? 21.445 -8.639 -7.378 1.00 83.38 88 ARG A CA 1
ATOM 689 C C . ARG A 1 88 ? 20.845 -10.030 -7.179 1.00 83.38 88 ARG A C 1
ATOM 691 O O . ARG A 1 88 ? 20.139 -10.255 -6.202 1.00 83.38 88 ARG A O 1
ATOM 698 N N . ALA A 1 89 ? 21.194 -10.975 -8.053 1.00 81.12 89 ALA A N 1
ATOM 699 C CA . ALA A 1 89 ? 20.722 -12.354 -7.955 1.00 81.12 89 ALA A CA 1
ATOM 700 C C . ALA A 1 89 ? 21.162 -13.028 -6.642 1.00 81.12 89 ALA A C 1
ATOM 702 O O . ALA A 1 89 ? 20.364 -13.704 -5.996 1.00 81.12 89 ALA A O 1
ATOM 703 N N . ALA A 1 90 ? 22.408 -12.808 -6.211 1.00 81.88 90 ALA A N 1
ATOM 704 C CA . ALA A 1 90 ? 22.919 -13.357 -4.957 1.00 81.88 90 ALA A CA 1
ATOM 705 C C . ALA A 1 90 ? 22.221 -12.769 -3.717 1.00 81.88 90 ALA A C 1
ATOM 707 O O . ALA A 1 90 ? 21.964 -13.500 -2.761 1.00 81.88 90 ALA A O 1
ATOM 708 N N . LEU A 1 91 ? 21.894 -11.472 -3.731 1.00 83.25 91 LEU A N 1
ATOM 709 C CA . LEU A 1 91 ? 21.170 -10.809 -2.642 1.00 83.25 91 LEU A CA 1
ATOM 710 C C . LEU A 1 91 ? 19.736 -11.330 -2.512 1.00 83.25 91 LEU A C 1
ATOM 712 O O . LEU A 1 91 ? 19.318 -11.657 -1.402 1.00 83.25 91 LEU A O 1
ATOM 716 N N . ILE A 1 92 ? 19.019 -11.468 -3.631 1.00 83.88 92 ILE A N 1
ATOM 717 C CA . ILE A 1 92 ? 17.656 -12.018 -3.649 1.00 83.88 92 ILE A CA 1
ATOM 718 C C . ILE A 1 92 ? 17.670 -13.470 -3.151 1.00 83.88 92 ILE A C 1
ATOM 720 O O . ILE A 1 92 ? 16.986 -13.792 -2.182 1.00 83.88 92 ILE A O 1
ATOM 724 N N . ALA A 1 93 ? 18.535 -14.320 -3.715 1.00 82.38 93 ALA A N 1
ATOM 725 C CA . ALA A 1 93 ? 18.645 -15.722 -3.307 1.00 82.38 93 ALA A CA 1
ATOM 726 C C . ALA A 1 93 ? 19.061 -15.883 -1.831 1.00 82.38 93 ALA A C 1
ATOM 728 O O . ALA A 1 93 ? 18.601 -16.787 -1.129 1.00 82.38 93 ALA A O 1
ATOM 729 N N . GLY A 1 94 ? 19.935 -15.000 -1.334 1.00 82.50 94 GLY A N 1
ATOM 730 C CA . GLY A 1 94 ? 20.330 -14.956 0.072 1.00 82.50 94 GLY A CA 1
ATOM 731 C C . GLY A 1 94 ? 19.169 -14.587 0.997 1.00 82.50 94 GLY A C 1
ATOM 732 O O . GLY A 1 94 ? 18.999 -15.225 2.037 1.00 82.50 94 GLY A O 1
ATOM 733 N N . HIS A 1 95 ? 18.351 -13.606 0.606 1.00 81.38 95 HIS A N 1
ATOM 734 C CA . HIS A 1 95 ? 17.154 -13.213 1.348 1.00 81.38 95 HIS A CA 1
ATOM 735 C C . HIS A 1 95 ? 16.106 -14.328 1.370 1.00 81.38 95 HIS A C 1
ATOM 737 O O . HIS A 1 95 ? 15.636 -14.677 2.448 1.00 81.38 95 HIS A O 1
ATOM 743 N N . GLU A 1 96 ? 15.803 -14.948 0.228 1.00 79.94 96 GLU A N 1
ATOM 744 C CA . GLU A 1 96 ? 14.859 -16.072 0.141 1.00 79.94 96 GLU A CA 1
ATOM 745 C C . GLU A 1 96 ? 15.290 -17.245 1.030 1.00 79.94 96 GLU A C 1
ATOM 747 O O . GLU A 1 96 ? 14.488 -17.811 1.774 1.00 79.94 96 GLU A O 1
ATOM 752 N N . LYS A 1 97 ? 16.588 -17.569 1.028 1.00 77.69 97 LYS A N 1
ATOM 753 C CA . LYS A 1 97 ? 17.146 -18.620 1.883 1.00 77.69 97 LYS A CA 1
ATOM 754 C C . LYS A 1 97 ? 17.081 -18.258 3.368 1.00 77.69 97 LYS A C 1
ATOM 756 O O . LYS A 1 97 ? 16.783 -19.122 4.186 1.00 77.69 97 LYS A O 1
ATOM 761 N N . ALA A 1 98 ? 17.352 -17.005 3.730 1.00 71.00 98 ALA A N 1
ATOM 762 C CA . ALA A 1 98 ? 17.272 -16.536 5.113 1.00 71.00 98 ALA A CA 1
ATOM 763 C C . ALA A 1 98 ? 15.821 -16.462 5.622 1.00 71.00 98 ALA A C 1
ATOM 765 O O . ALA A 1 98 ? 15.554 -16.860 6.754 1.00 71.00 98 ALA A O 1
ATOM 766 N N . ALA A 1 99 ? 14.886 -16.023 4.778 1.00 66.12 99 ALA A N 1
ATOM 767 C CA . ALA A 1 99 ? 13.454 -15.995 5.061 1.00 66.12 99 ALA A CA 1
ATOM 768 C C . ALA A 1 99 ? 12.854 -17.410 5.170 1.00 66.12 99 ALA A C 1
ATOM 770 O O . ALA A 1 99 ? 11.916 -17.621 5.930 1.00 66.12 99 ALA A O 1
ATOM 771 N N . GLY A 1 100 ? 13.420 -18.399 4.469 1.00 59.41 100 GLY A N 1
ATOM 772 C CA . GLY A 1 100 ? 13.083 -19.816 4.650 1.00 59.41 100 GLY A CA 1
ATOM 773 C C . GLY A 1 100 ? 13.650 -20.444 5.933 1.00 59.41 100 GLY A C 1
ATOM 774 O O . GLY A 1 100 ? 13.125 -21.450 6.401 1.00 59.41 100 GLY A O 1
ATOM 775 N N . LEU A 1 101 ? 14.698 -19.857 6.526 1.00 53.28 101 LEU A N 1
ATOM 776 C CA . LEU A 1 101 ? 15.359 -20.342 7.749 1.00 53.28 101 LEU A CA 1
ATOM 777 C C . LEU A 1 101 ? 14.757 -19.781 9.048 1.00 53.28 101 LEU A C 1
ATOM 779 O O . LEU A 1 101 ? 15.101 -20.251 10.130 1.00 53.28 101 LEU A O 1
ATOM 783 N N . THR A 1 102 ? 13.878 -18.779 8.983 1.00 50.72 102 THR A N 1
ATOM 784 C CA . THR A 1 102 ? 13.207 -18.219 10.172 1.00 50.72 102 THR A CA 1
ATOM 785 C C . THR A 1 102 ? 12.064 -19.101 10.693 1.00 50.72 102 THR A C 1
ATOM 787 O O . THR A 1 102 ? 11.535 -18.835 11.772 1.00 50.72 102 THR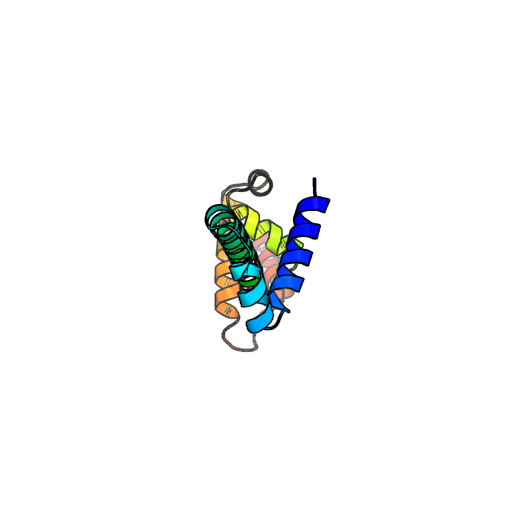 A O 1
ATOM 790 N N . VAL A 1 103 ? 11.741 -20.206 10.007 1.00 45.34 103 VAL A N 1
ATOM 791 C CA . VAL A 1 103 ? 10.863 -21.277 10.503 1.00 45.34 103 VAL A CA 1
ATOM 792 C C . VAL A 1 103 ? 11.719 -22.423 11.092 1.00 45.34 103 VAL A C 1
ATOM 794 O O . VAL A 1 103 ? 11.917 -23.450 10.455 1.00 45.34 103 VAL A O 1
ATOM 797 N N . ALA A 1 104 ? 12.182 -22.232 12.341 1.00 33.03 104 ALA A N 1
ATOM 798 C CA . ALA A 1 104 ? 12.803 -23.209 13.276 1.00 33.03 104 ALA A CA 1
ATOM 799 C C . ALA A 1 104 ? 14.292 -23.629 13.091 1.00 33.03 104 ALA A C 1
ATOM 801 O O . ALA A 1 104 ? 14.814 -23.637 11.982 1.00 33.03 104 ALA A O 1
ATOM 802 N N . PRO A 1 105 ? 14.954 -24.148 14.156 1.00 43.91 105 PRO A N 1
ATOM 803 C CA . PRO A 1 105 ? 15.207 -23.564 15.476 1.00 43.91 105 PRO A CA 1
ATOM 804 C C . PRO A 1 105 ? 16.709 -23.245 15.697 1.00 43.91 105 PRO A C 1
ATOM 806 O O . PRO A 1 105 ? 17.569 -23.498 14.858 1.00 43.91 105 PRO A O 1
ATOM 809 N N . ALA A 1 106 ? 17.001 -22.658 16.861 1.00 46.75 106 ALA A N 1
ATOM 810 C CA . ALA A 1 106 ? 18.295 -22.172 17.341 1.00 46.75 106 ALA A CA 1
ATOM 811 C C . ALA A 1 106 ? 19.508 -23.067 17.014 1.00 46.75 106 ALA A C 1
ATOM 813 O O . ALA A 1 106 ? 19.709 -24.128 17.597 1.00 46.75 106 ALA A O 1
ATOM 814 N N . GLY A 1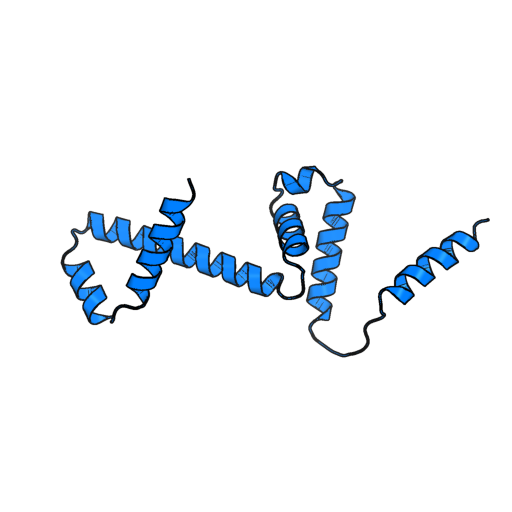 107 ? 20.364 -22.570 16.125 1.00 49.97 107 GLY A N 1
ATOM 815 C CA . GLY A 1 107 ? 21.645 -23.191 15.799 1.00 49.97 107 GLY A CA 1
ATOM 816 C C . GLY A 1 107 ? 22.344 -22.497 14.637 1.00 49.97 107 GLY A C 1
ATOM 817 O O . GLY A 1 107 ? 22.904 -23.165 13.774 1.00 49.97 107 GLY A O 1
ATOM 818 N N . GLN A 1 108 ? 22.251 -21.166 14.543 1.00 43.84 108 GLN A N 1
ATOM 819 C CA . GLN A 1 108 ? 22.847 -20.450 13.419 1.00 43.84 108 GLN A CA 1
ATOM 820 C C . GLN A 1 108 ? 24.356 -20.242 13.620 1.00 43.84 108 GLN A C 1
ATOM 822 O O . GLN A 1 108 ? 24.785 -19.776 14.680 1.00 43.84 108 GLN A O 1
ATOM 827 N N . PRO A 1 109 ? 25.173 -20.548 12.601 1.00 47.22 109 PRO A N 1
ATOM 828 C CA . PRO A 1 109 ? 26.591 -20.240 12.606 1.00 47.22 109 PRO A CA 1
ATOM 829 C C . PRO A 1 109 ? 26.787 -18.718 12.509 1.00 47.22 109 PRO A C 1
ATOM 831 O O . PRO A 1 109 ? 26.259 -18.064 11.611 1.00 47.22 109 PRO A O 1
ATOM 834 N N . THR A 1 110 ? 27.523 -18.136 13.455 1.00 55.72 110 THR A N 1
ATOM 835 C CA . THR A 1 110 ? 27.811 -16.695 13.493 1.00 55.72 110 THR A CA 1
ATOM 836 C C . THR A 1 110 ? 28.740 -16.274 12.352 1.00 55.72 110 THR A C 1
ATOM 838 O O . THR A 1 110 ? 29.526 -17.075 11.856 1.00 55.72 110 THR A O 1
ATOM 841 N N . LEU A 1 111 ? 28.709 -14.989 11.968 1.00 52.06 111 LEU A N 1
ATOM 842 C CA . LEU A 1 111 ? 29.547 -14.377 10.912 1.00 52.06 111 LEU A CA 1
ATOM 843 C C . LEU A 1 111 ? 31.050 -14.729 10.994 1.00 52.06 111 LEU A C 1
ATOM 845 O O . LEU A 1 111 ? 31.755 -14.708 9.985 1.00 52.06 111 LEU A O 1
ATOM 849 N N . VAL A 1 112 ? 31.531 -15.119 12.176 1.00 52.47 112 VAL A N 1
ATOM 850 C CA . VAL A 1 112 ? 32.890 -15.618 12.419 1.00 52.47 112 VAL A CA 1
ATOM 851 C C . VAL A 1 112 ? 33.183 -16.927 11.667 1.00 52.47 112 VAL A C 1
ATOM 853 O O . VAL A 1 112 ? 34.294 -17.111 11.167 1.00 52.47 112 VAL A O 1
ATOM 856 N N . SER A 1 113 ? 32.217 -17.839 11.531 1.00 49.09 113 SER A N 1
ATOM 857 C CA . SER A 1 113 ? 32.425 -19.109 10.823 1.00 49.09 113 SER A CA 1
ATOM 858 C C . SER A 1 113 ? 32.497 -18.920 9.305 1.00 49.09 113 SER A C 1
ATOM 860 O O . SER A 1 113 ? 33.282 -19.597 8.637 1.00 49.09 113 SER A O 1
ATOM 862 N N . LEU A 1 114 ? 31.746 -17.959 8.755 1.00 54.06 114 LEU A N 1
ATOM 863 C CA . LEU A 1 114 ? 31.812 -17.614 7.335 1.00 54.06 114 LEU A CA 1
ATOM 864 C C . LEU A 1 114 ? 33.168 -16.973 7.008 1.00 54.06 114 LEU A C 1
ATOM 866 O O . LEU A 1 114 ? 33.834 -17.413 6.072 1.00 54.06 114 LEU A O 1
ATOM 870 N N . ALA A 1 115 ? 33.654 -16.048 7.844 1.00 55.34 115 ALA A N 1
ATOM 871 C CA . ALA A 1 115 ? 34.980 -15.447 7.675 1.00 55.34 115 ALA A CA 1
ATOM 872 C C . ALA A 1 115 ? 36.125 -16.481 7.755 1.00 55.34 115 ALA A C 1
ATOM 874 O O . ALA A 1 115 ? 37.058 -16.442 6.950 1.00 55.34 115 ALA A O 1
ATOM 875 N N . ARG A 1 116 ? 36.038 -17.461 8.669 1.00 46.16 116 ARG A N 1
ATOM 876 C CA . ARG A 1 116 ? 37.054 -18.522 8.818 1.00 46.16 116 ARG A CA 1
ATOM 877 C C . ARG A 1 116 ? 37.130 -19.455 7.604 1.00 46.16 116 ARG A C 1
ATOM 879 O O . ARG A 1 116 ? 38.216 -19.912 7.252 1.00 46.16 116 ARG A O 1
ATOM 886 N N . THR A 1 117 ? 36.002 -19.705 6.941 1.00 55.16 117 THR A N 1
ATOM 887 C CA . THR A 1 117 ? 35.947 -20.560 5.743 1.00 55.16 117 THR A CA 1
ATOM 888 C C . THR A 1 117 ? 36.591 -19.868 4.536 1.00 55.16 117 THR A C 1
ATOM 890 O O . THR A 1 117 ? 37.357 -20.492 3.804 1.00 55.16 117 THR A O 1
ATOM 893 N N . PHE A 1 118 ? 36.375 -18.557 4.385 1.00 55.94 118 PHE A N 1
ATOM 894 C CA . PHE A 1 118 ? 37.036 -17.754 3.350 1.00 55.94 118 PHE A CA 1
ATOM 895 C C . PHE A 1 118 ? 38.553 -17.639 3.571 1.00 55.94 118 PHE A C 1
ATOM 897 O O . PHE A 1 118 ? 39.323 -17.797 2.625 1.00 55.94 118 PHE A O 1
ATOM 904 N N . PHE A 1 119 ? 39.003 -17.434 4.813 1.00 51.75 119 PHE A N 1
ATOM 905 C CA . PHE A 1 119 ? 40.432 -17.271 5.107 1.00 51.75 119 PHE A CA 1
ATOM 906 C C . PHE A 1 119 ? 41.228 -18.581 4.956 1.00 51.75 119 PHE A C 1
ATOM 908 O O . PHE A 1 119 ? 42.338 -18.580 4.424 1.00 51.75 119 PHE A O 1
ATOM 915 N N . ASN A 1 120 ? 40.649 -19.721 5.354 1.00 50.44 120 ASN A N 1
ATOM 916 C CA . ASN A 1 120 ? 41.284 -21.033 5.183 1.00 50.44 120 ASN A CA 1
ATOM 917 C C . ASN A 1 120 ? 41.338 -21.480 3.713 1.00 50.44 120 ASN A C 1
ATOM 919 O O . ASN A 1 120 ? 42.311 -22.114 3.310 1.00 50.44 120 ASN A O 1
ATOM 923 N N . GLY A 1 121 ? 40.335 -21.124 2.901 1.00 48.97 121 GLY A N 1
ATOM 924 C CA . GLY A 1 121 ? 40.340 -21.405 1.462 1.00 48.97 121 GLY A CA 1
ATOM 925 C C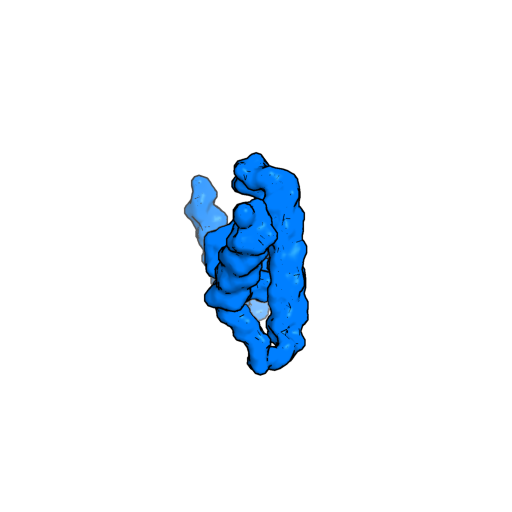 . GLY A 1 121 ? 41.392 -20.602 0.689 1.00 48.97 121 GLY A C 1
ATOM 926 O O . GLY A 1 121 ? 41.945 -21.095 -0.291 1.00 48.97 121 GLY A O 1
ATOM 927 N N . TRP A 1 122 ? 41.717 -19.390 1.149 1.00 50.66 122 TRP A N 1
ATOM 928 C CA . TRP A 1 122 ? 42.743 -18.548 0.526 1.00 50.66 122 TRP A CA 1
ATOM 929 C C . TRP A 1 122 ? 44.168 -19.030 0.838 1.00 50.66 122 TRP A C 1
ATOM 931 O O . TRP A 1 122 ? 45.050 -18.968 -0.014 1.00 50.66 122 TRP A O 1
ATOM 941 N N . ARG A 1 123 ? 44.382 -19.590 2.034 1.00 44.97 123 ARG A N 1
ATOM 942 C CA . ARG A 1 123 ? 45.701 -20.040 2.500 1.00 44.97 123 ARG A CA 1
ATOM 943 C C . ARG A 1 123 ? 46.137 -21.410 1.963 1.00 44.97 123 ARG A C 1
ATOM 945 O O . ARG A 1 123 ? 47.307 -21.743 2.068 1.00 44.97 123 ARG A O 1
ATOM 952 N N . ALA A 1 124 ? 45.224 -22.193 1.388 1.00 51.00 124 ALA A N 1
ATOM 953 C CA . ALA A 1 124 ? 45.529 -23.484 0.760 1.00 51.00 124 ALA A CA 1
ATOM 954 C C . ALA A 1 124 ? 45.939 -23.366 -0.725 1.00 51.00 124 ALA A C 1
ATOM 956 O O . ALA A 1 124 ? 46.118 -24.381 -1.395 1.00 51.00 124 ALA A O 1
ATOM 957 N N . ARG A 1 125 ? 46.034 -22.138 -1.259 1.00 51.44 125 ARG A N 1
ATOM 958 C CA . ARG A 1 125 ? 46.313 -21.857 -2.679 1.00 51.44 125 ARG A CA 1
ATOM 959 C C . ARG A 1 125 ? 47.554 -20.981 -2.911 1.00 51.44 125 ARG A C 1
ATOM 961 O O . ARG A 1 125 ? 47.735 -20.498 -4.026 1.00 51.44 125 ARG A O 1
ATOM 968 N N . VAL A 1 126 ? 48.375 -20.793 -1.874 1.00 44.84 126 VAL A N 1
ATOM 969 C CA . VAL A 1 126 ? 49.727 -20.201 -1.911 1.00 44.84 126 VAL A CA 1
ATOM 970 C C . VAL A 1 126 ? 50.693 -21.253 -1.393 1.00 44.84 126 VAL A C 1
ATOM 972 O O . VAL A 1 126 ? 51.750 -21.428 -2.029 1.00 44.84 126 VAL A O 1
#

Sequence (126 aa):
MDGEANDMNALLKRWHALPVGDRTGILARMEHAQRQAFERLVVAGERERAEAEARSRRFQACSPWLADLLDACEKDAPLAHQLTPQTRAALIAGHEKAAGLTVAPAGQPTLVSLARTFFNGWRARV

pLDDT: mean 74.42, std 15.1, range [33.03, 92.25]

Radius of gyration: 23.29 Å; chains: 1; bounding box: 75×41×30 Å

Secondary structure (DSSP, 8-state):
--HHHHHHHHHHHHHHHS-HHHHHHHHHHS-HHHHHHHHHHHHHHHHHHHHHHHHHHHTTTS-HHHHHHHHHHHTT-TTGGGS-HHHHHHHHHHHHHHHHHSSS-S-PPPHHHHHHHHHHHHHT--

Foldseek 3Di:
DVVVVVVLLVVLVVLVVDDPVVNVVVLVPDDPVRNVVVVVSNVVSVVVVVVVVVLCVLQVVPDPVLSVQLVCLVVVHPSVVVDDPVVSVVSNVVSVVVSVCVPDDDDDDDPVVVVVVVVVVVVVPD